Protein AF-A0A6V8CZZ4-F1 (afdb_monomer)

Foldseek 3Di:
DAALVPDLPRPDDLVSSCVVVVHPDDDDDDPVVVQVVVCVVVVNPDNDDQPCVPPVDGPVPPDDPVNSVVVNVVVVVVVVVVVVVVVVVPPPPPDD

Radius of gyration: 20.88 Å; Cα contacts (8 Å, |Δi|>4): 34; chains: 1; bounding box: 49×43×55 Å

Structure (mmCIF, N/CA/C/O backbone):
data_AF-A0A6V8CZZ4-F1
#
_entry.id   AF-A0A6V8CZZ4-F1
#
loop_
_atom_site.group_PDB
_atom_site.id
_atom_site.type_symbol
_atom_site.label_atom_id
_atom_site.label_alt_id
_atom_site.label_comp_id
_atom_site.label_asym_id
_atom_site.label_entity_id
_atom_site.label_seq_id
_atom_site.pdbx_PDB_ins_code
_atom_site.Cartn_x
_atom_site.Cartn_y
_atom_site.Cartn_z
_atom_site.occupancy
_atom_site.B_iso_or_equiv
_atom_site.auth_seq_id
_atom_site.auth_comp_id
_atom_site.auth_asym_id
_atom_site.auth_atom_id
_atom_site.pdbx_PDB_model_num
ATOM 1 N N . MET A 1 1 ? 0.272 10.082 5.424 1.00 69.81 1 MET A N 1
ATOM 2 C CA . MET A 1 1 ? -0.555 8.861 5.467 1.00 69.81 1 MET A CA 1
ATOM 3 C C . MET A 1 1 ? -1.096 8.696 6.880 1.00 69.81 1 MET A C 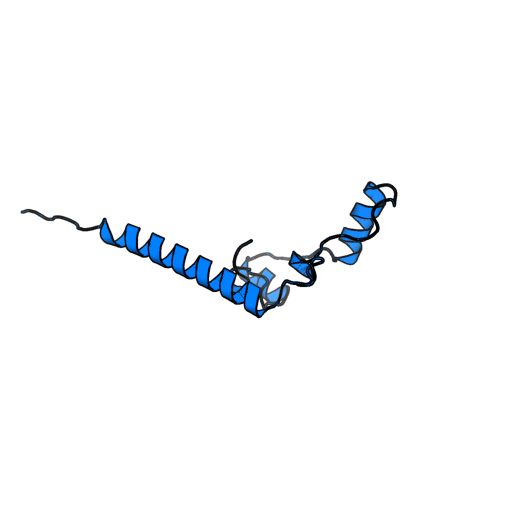1
ATOM 5 O O . MET A 1 1 ? -0.364 9.052 7.801 1.00 69.81 1 MET A O 1
ATOM 9 N N . PRO A 1 2 ? -2.361 8.284 7.060 1.00 72.69 2 PRO A N 1
ATOM 10 C CA . PRO A 1 2 ? -2.897 7.966 8.378 1.00 72.69 2 PRO A CA 1
ATOM 11 C C . PRO A 1 2 ? -2.142 6.787 9.013 1.00 72.69 2 PRO A C 1
ATOM 13 O O . PRO A 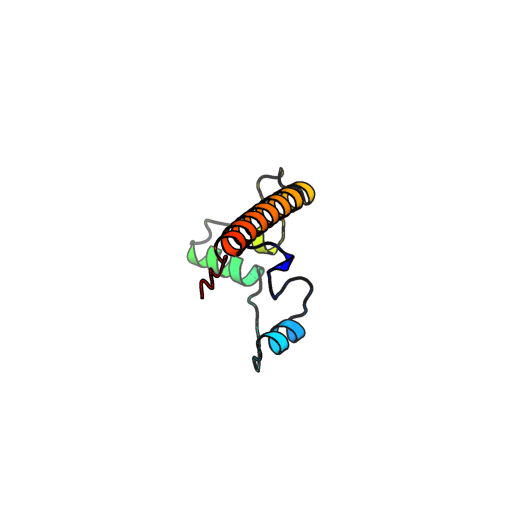1 2 ? -1.354 6.102 8.351 1.00 72.69 2 PRO A O 1
ATOM 16 N N . ALA A 1 3 ? -2.334 6.613 10.315 1.00 73.69 3 ALA A N 1
ATOM 17 C CA . ALA A 1 3 ? -1.741 5.535 11.087 1.00 73.69 3 ALA A CA 1
ATOM 18 C C . ALA A 1 3 ? -2.161 4.166 10.535 1.00 73.69 3 ALA A C 1
ATOM 20 O O . ALA A 1 3 ? -3.231 4.038 9.936 1.00 73.69 3 ALA A O 1
ATOM 21 N N . LYS A 1 4 ? -1.347 3.122 10.748 1.00 73.19 4 LYS A N 1
ATOM 22 C CA . LYS A 1 4 ? -1.647 1.790 10.192 1.00 73.19 4 LYS A CA 1
ATOM 23 C C . LYS A 1 4 ? -3.035 1.300 10.616 1.00 73.19 4 LYS A C 1
ATOM 25 O O . LYS A 1 4 ? -3.768 0.779 9.786 1.00 73.19 4 LYS A O 1
ATOM 30 N N . GLN A 1 5 ? -3.410 1.563 11.867 1.00 72.81 5 GLN A N 1
ATOM 31 C CA . GLN A 1 5 ? -4.705 1.190 12.445 1.00 72.81 5 GLN A CA 1
ATOM 32 C C . GLN A 1 5 ? -5.907 1.932 11.841 1.00 72.81 5 GLN A C 1
ATOM 34 O O . GLN A 1 5 ? -7.036 1.463 11.946 1.00 72.81 5 GLN A O 1
ATOM 39 N N . GLU A 1 6 ? -5.686 3.084 11.205 1.00 77.44 6 GLU A N 1
ATOM 40 C CA . GLU A 1 6 ? -6.747 3.865 10.561 1.00 77.44 6 GLU A CA 1
ATOM 41 C C . GLU A 1 6 ? -7.091 3.326 9.157 1.00 77.44 6 GLU A C 1
ATOM 43 O O . GLU A 1 6 ? -8.106 3.717 8.579 1.00 77.44 6 GLU A O 1
ATOM 48 N N . TYR A 1 7 ? -6.279 2.427 8.583 1.00 80.12 7 TYR A N 1
ATOM 49 C CA . TYR A 1 7 ? -6.586 1.826 7.285 1.00 80.12 7 TYR A CA 1
ATOM 50 C C . TYR A 1 7 ? -7.605 0.702 7.410 1.00 80.12 7 TYR A C 1
ATOM 52 O O . TYR A 1 7 ? -7.392 -0.277 8.120 1.00 80.12 7 TYR A O 1
ATOM 60 N N . ILE A 1 8 ? -8.655 0.772 6.590 1.00 84.00 8 ILE A N 1
ATOM 61 C CA . ILE A 1 8 ? -9.663 -0.289 6.489 1.00 84.00 8 ILE A CA 1
ATOM 62 C C . ILE A 1 8 ? -9.068 -1.649 6.099 1.00 84.00 8 ILE A C 1
ATOM 64 O O . ILE A 1 8 ? -9.587 -2.680 6.506 1.00 84.00 8 ILE A O 1
ATOM 68 N N . ALA A 1 9 ? -7.964 -1.650 5.349 1.00 83.19 9 ALA A N 1
ATOM 69 C CA . ALA A 1 9 ? -7.276 -2.864 4.925 1.00 83.19 9 ALA A CA 1
ATOM 70 C C . ALA A 1 9 ? -6.334 -3.449 5.992 1.00 83.19 9 ALA A C 1
ATOM 72 O O . ALA A 1 9 ? -5.811 -4.548 5.815 1.00 83.19 9 ALA A O 1
ATOM 73 N N . HIS A 1 10 ? -6.075 -2.738 7.095 1.00 84.56 10 HIS A N 1
ATOM 74 C CA . HIS A 1 10 ? -5.112 -3.196 8.090 1.00 84.56 10 HIS A CA 1
ATOM 75 C C . HIS A 1 10 ? -5.624 -4.427 8.841 1.00 84.56 10 HIS A C 1
ATOM 77 O O . HIS A 1 10 ? -6.650 -4.373 9.513 1.00 84.56 10 HIS A O 1
ATOM 83 N N . GLY A 1 11 ? -4.891 -5.539 8.725 1.00 83.69 11 GLY A N 1
ATOM 84 C CA . GLY A 1 11 ? -5.231 -6.798 9.390 1.00 83.69 11 GLY A CA 1
ATOM 85 C C . GLY A 1 11 ? -6.518 -7.451 8.883 1.00 83.69 11 GLY A C 1
ATOM 86 O O . GLY A 1 11 ? -7.031 -8.338 9.558 1.00 83.69 11 GLY A O 1
ATOM 87 N N . ARG A 1 12 ? -7.040 -7.016 7.728 1.00 89.75 12 ARG A N 1
ATOM 88 C CA . ARG A 1 12 ? -8.271 -7.542 7.134 1.00 89.75 12 ARG A CA 1
ATOM 89 C C . ARG A 1 12 ? -7.993 -8.230 5.809 1.00 89.75 12 ARG A C 1
ATOM 91 O O . ARG A 1 12 ? -7.150 -7.806 5.021 1.00 89.75 12 ARG A O 1
ATOM 98 N N . THR A 1 13 ? -8.741 -9.287 5.559 1.00 92.81 13 THR A N 1
ATOM 99 C CA . THR A 1 13 ? -8.843 -9.947 4.262 1.00 92.81 13 THR A CA 1
ATOM 100 C C . THR A 1 13 ? -9.666 -9.099 3.291 1.00 92.81 13 THR A C 1
ATOM 102 O O . THR A 1 13 ? -10.461 -8.252 3.694 1.00 92.81 13 THR A O 1
ATOM 105 N N . ILE A 1 14 ? -9.523 -9.357 1.988 1.00 92.31 14 ILE A N 1
ATOM 106 C CA . ILE A 1 14 ? -10.309 -8.669 0.950 1.00 92.31 14 ILE A CA 1
ATOM 107 C C . ILE A 1 14 ? -11.813 -8.823 1.209 1.00 92.31 14 ILE A C 1
ATOM 109 O O . ILE A 1 14 ? -12.550 -7.852 1.059 1.00 92.31 14 ILE A O 1
ATOM 113 N N . GLN A 1 15 ? -12.260 -10.001 1.655 1.00 92.69 15 GLN A N 1
ATOM 114 C CA . GLN A 1 15 ? -13.669 -10.245 1.964 1.00 92.69 15 GLN A CA 1
ATOM 115 C C . GLN A 1 15 ? -14.158 -9.350 3.109 1.00 92.69 15 GLN A C 1
ATOM 117 O O . GLN A 1 15 ? -15.152 -8.653 2.955 1.00 92.69 15 GLN A O 1
ATOM 122 N N . GLU A 1 16 ? -13.414 -9.277 4.215 1.00 94.12 16 GLU A N 1
ATOM 123 C CA . GLU A 1 16 ? -13.770 -8.420 5.355 1.00 94.12 16 GLU A CA 1
ATOM 124 C C . GLU A 1 16 ? -13.789 -6.931 4.986 1.00 94.12 16 GLU A C 1
ATOM 126 O O . GLU A 1 16 ? -14.583 -6.165 5.530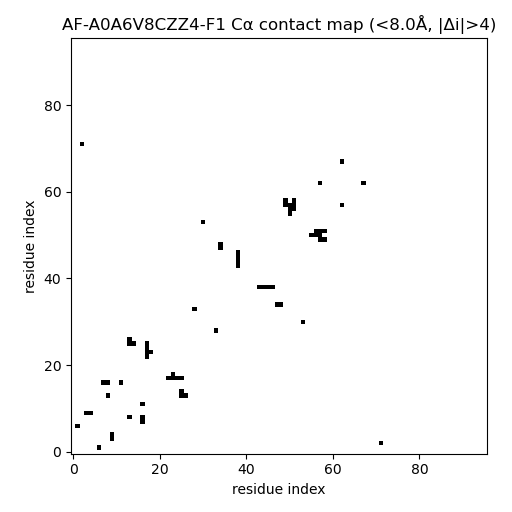 1.00 94.12 16 GLU A O 1
ATOM 131 N N . ILE A 1 17 ? -12.922 -6.503 4.063 1.00 94.88 17 ILE A N 1
ATOM 132 C CA . ILE A 1 17 ? -12.939 -5.131 3.542 1.00 94.88 17 ILE A CA 1
ATOM 133 C C . ILE A 1 17 ? -14.188 -4.909 2.686 1.00 94.88 17 ILE A C 1
ATOM 135 O O . ILE A 1 17 ? -14.865 -3.902 2.868 1.00 94.88 17 ILE A O 1
ATOM 139 N N . THR A 1 18 ? -14.494 -5.849 1.788 1.00 95.00 18 THR A N 1
ATOM 140 C CA . THR A 1 18 ? -15.658 -5.818 0.883 1.00 95.00 18 THR A CA 1
ATOM 141 C C . THR A 1 18 ? -16.956 -5.683 1.671 1.00 95.00 18 THR A C 1
ATOM 143 O O . THR A 1 18 ? -17.747 -4.772 1.417 1.00 95.00 18 THR A O 1
ATOM 146 N N . ASP A 1 19 ? -17.115 -6.522 2.694 1.00 94.38 19 ASP A N 1
ATOM 147 C CA . ASP A 1 19 ? -18.278 -6.513 3.576 1.00 94.38 19 ASP A CA 1
ATOM 148 C C . ASP A 1 19 ? -18.344 -5.203 4.383 1.00 94.38 19 ASP A C 1
ATOM 150 O O . ASP A 1 19 ? -19.411 -4.603 4.514 1.00 94.38 19 ASP A O 1
ATOM 154 N N . ALA A 1 20 ? -17.203 -4.706 4.882 1.00 92.62 20 ALA A N 1
ATOM 155 C CA . ALA A 1 20 ? -17.144 -3.472 5.668 1.00 92.62 20 ALA A CA 1
ATOM 156 C C . ALA A 1 20 ? -17.511 -2.210 4.869 1.00 92.62 20 ALA A C 1
ATOM 158 O O . ALA A 1 20 ? -18.027 -1.257 5.455 1.00 92.62 20 ALA A O 1
ATOM 159 N N . ILE A 1 21 ? -17.241 -2.184 3.560 1.00 94.19 21 ILE A N 1
ATOM 160 C CA . ILE A 1 21 ? -17.632 -1.070 2.678 1.00 94.19 21 ILE A CA 1
ATOM 161 C C . ILE A 1 21 ? -19.003 -1.278 2.021 1.00 94.19 21 ILE A C 1
ATOM 163 O O . ILE A 1 21 ? -19.502 -0.355 1.380 1.00 94.19 21 ILE A O 1
ATOM 167 N N . GLY A 1 22 ? -19.609 -2.461 2.173 1.00 93.56 22 GLY A N 1
ATOM 168 C CA . GLY A 1 22 ? -20.897 -2.808 1.571 1.00 93.56 22 GLY A CA 1
ATO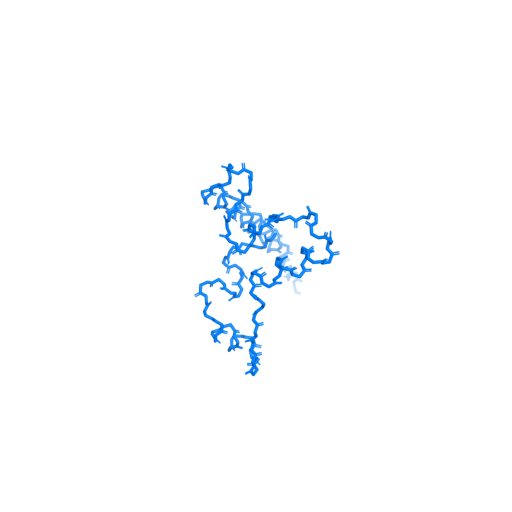M 169 C C . GLY A 1 22 ? -20.848 -2.942 0.047 1.00 93.56 22 GLY A C 1
ATOM 170 O O . GLY A 1 22 ? -21.823 -2.607 -0.622 1.00 93.56 22 GLY A O 1
ATOM 171 N N . ALA A 1 23 ? -19.713 -3.374 -0.505 1.00 94.94 23 ALA A N 1
ATOM 172 C CA . ALA A 1 23 ? -19.571 -3.607 -1.938 1.00 94.94 23 ALA A CA 1
ATOM 173 C C . ALA A 1 23 ? -19.961 -5.046 -2.300 1.00 94.94 23 ALA A C 1
ATOM 175 O O . ALA A 1 23 ? -19.704 -5.971 -1.538 1.00 94.94 23 ALA A O 1
ATOM 176 N N . ASP A 1 24 ? -20.512 -5.251 -3.497 1.00 94.56 24 ASP A N 1
ATOM 177 C CA . ASP A 1 24 ? -20.773 -6.601 -4.018 1.00 94.56 24 ASP A CA 1
ATOM 178 C C . ASP A 1 24 ? -19.478 -7.327 -4.411 1.00 94.56 24 ASP A C 1
ATOM 180 O O . ASP A 1 24 ? -19.392 -8.554 -4.371 1.00 94.56 24 ASP A O 1
ATOM 184 N N . TRP A 1 25 ? -18.461 -6.563 -4.818 1.00 94.12 25 TRP A N 1
ATOM 185 C CA . TRP A 1 25 ? -17.164 -7.093 -5.208 1.00 94.12 25 TRP A CA 1
ATOM 186 C C . TRP A 1 25 ? -16.060 -6.047 -5.047 1.00 94.12 25 TRP A C 1
ATOM 188 O O . TRP A 1 25 ? -16.259 -4.862 -5.322 1.00 94.12 25 TRP A O 1
ATOM 198 N N . LEU A 1 26 ? -14.879 -6.503 -4.631 1.00 94.38 26 LEU A N 1
ATOM 199 C CA . LEU A 1 26 ? -13.672 -5.701 -4.481 1.00 94.38 26 LEU A CA 1
ATOM 200 C C . LEU A 1 26 ? -12.495 -6.433 -5.120 1.00 94.38 26 LEU A C 1
ATOM 202 O O . LEU A 1 26 ? -12.295 -7.629 -4.904 1.00 94.38 26 LEU A O 1
ATOM 206 N N . ILE A 1 27 ? -11.682 -5.689 -5.862 1.00 93.44 27 ILE A N 1
ATOM 207 C CA . ILE A 1 27 ? -10.421 -6.168 -6.415 1.00 93.44 27 ILE A CA 1
ATOM 208 C C . ILE A 1 27 ? -9.327 -5.143 -6.131 1.00 93.44 27 ILE A C 1
ATOM 210 O O . ILE A 1 27 ? -9.541 -3.938 -6.258 1.00 93.44 27 ILE A O 1
ATOM 214 N N . TYR A 1 28 ? -8.155 -5.637 -5.747 1.00 93.50 28 TYR A N 1
ATOM 215 C CA . TYR A 1 28 ? -6.937 -4.844 -5.657 1.00 93.50 28 TYR A CA 1
ATOM 216 C C . TYR A 1 28 ? -6.033 -5.177 -6.839 1.00 93.50 28 TYR A C 1
ATOM 218 O O . TYR A 1 28 ? -5.927 -6.338 -7.236 1.00 93.50 28 TYR A O 1
ATOM 226 N N . GLN A 1 29 ? -5.372 -4.158 -7.383 1.00 94.88 29 GLN A N 1
ATOM 227 C CA . GLN A 1 29 ? -4.258 -4.363 -8.300 1.00 94.88 29 GLN A CA 1
ATOM 228 C C . GLN A 1 29 ? -3.092 -5.008 -7.540 1.00 94.88 29 GLN A C 1
ATOM 230 O O . GLN A 1 29 ? -2.868 -4.695 -6.367 1.00 94.88 29 GLN A O 1
ATOM 235 N N . THR A 1 30 ? -2.356 -5.899 -8.201 1.00 93.38 30 THR A N 1
ATOM 236 C CA . THR A 1 30 ? -1.112 -6.442 -7.647 1.00 93.38 30 THR A CA 1
ATOM 237 C C . THR A 1 30 ? -0.009 -5.383 -7.698 1.00 93.38 30 THR A C 1
ATOM 239 O O . THR A 1 30 ? -0.045 -4.465 -8.524 1.00 93.38 30 THR A O 1
ATOM 242 N N . LEU A 1 31 ? 0.968 -5.476 -6.795 1.00 91.19 31 LEU A N 1
ATOM 243 C CA . LEU A 1 31 ? 2.076 -4.520 -6.788 1.00 91.19 31 LEU A CA 1
ATOM 244 C C . LEU A 1 31 ? 2.946 -4.701 -8.038 1.00 91.19 31 LEU A C 1
ATOM 246 O O . LEU A 1 31 ? 3.386 -3.724 -8.635 1.00 91.19 31 LEU A O 1
ATOM 250 N N . GLU A 1 32 ? 3.114 -5.946 -8.466 1.00 91.94 32 GLU A N 1
ATOM 251 C CA . GLU A 1 32 ? 3.874 -6.338 -9.645 1.00 91.94 32 GLU A CA 1
ATOM 252 C C . GLU A 1 32 ? 3.271 -5.746 -10.926 1.00 91.94 32 GLU A C 1
ATOM 254 O O . GLU A 1 32 ? 3.996 -5.184 -11.749 1.00 91.94 32 GLU A O 1
ATOM 259 N N . ASP A 1 33 ? 1.941 -5.803 -11.077 1.00 93.75 33 ASP A N 1
ATOM 260 C CA . ASP A 1 33 ? 1.263 -5.210 -12.235 1.00 93.75 33 ASP A CA 1
ATOM 261 C C . ASP A 1 33 ? 1.366 -3.680 -12.227 1.00 93.75 33 ASP A C 1
ATOM 263 O O . ASP A 1 33 ? 1.456 -3.056 -13.287 1.00 93.75 33 ASP A O 1
ATOM 267 N N . LEU A 1 34 ? 1.348 -3.057 -11.044 1.00 92.94 34 LEU A N 1
ATOM 268 C CA . LEU A 1 34 ? 1.535 -1.614 -10.911 1.00 92.94 34 LEU A CA 1
ATOM 269 C C . LEU A 1 34 ? 2.951 -1.199 -11.330 1.00 92.94 34 LEU A C 1
ATOM 271 O O . LEU A 1 34 ? 3.100 -0.268 -12.123 1.00 92.94 34 LEU A O 1
ATOM 275 N N . GLU A 1 35 ? 3.978 -1.891 -10.836 1.00 91.62 35 GLU A N 1
ATOM 276 C CA . GLU A 1 35 ? 5.373 -1.628 -11.206 1.00 91.62 35 GLU A CA 1
ATOM 277 C C . GLU A 1 35 ? 5.591 -1.809 -12.712 1.00 91.62 35 GLU A C 1
ATOM 279 O O . GLU A 1 35 ? 6.141 -0.919 -13.364 1.00 91.62 35 GLU A O 1
ATOM 284 N N . ALA A 1 36 ? 5.084 -2.904 -13.288 1.00 91.94 36 ALA A N 1
ATOM 285 C CA . ALA A 1 36 ? 5.186 -3.172 -14.720 1.00 91.94 36 ALA A CA 1
ATOM 286 C C . ALA A 1 36 ? 4.521 -2.074 -15.566 1.00 91.94 36 ALA A C 1
AT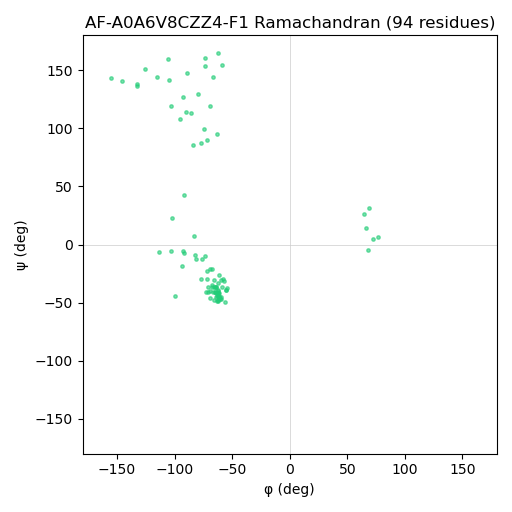OM 288 O O . ALA A 1 36 ? 5.121 -1.593 -16.530 1.00 91.94 36 ALA A O 1
ATOM 289 N N . ALA A 1 37 ? 3.317 -1.636 -15.185 1.00 92.25 37 ALA A N 1
ATOM 290 C CA . ALA A 1 37 ? 2.595 -0.585 -15.897 1.00 92.25 37 ALA A CA 1
ATOM 291 C C . ALA A 1 37 ? 3.354 0.753 -15.889 1.00 92.25 37 ALA A C 1
ATOM 293 O O . ALA A 1 37 ? 3.414 1.442 -16.910 1.00 92.25 37 ALA A O 1
ATOM 294 N N . VAL A 1 38 ? 3.956 1.123 -14.754 1.00 92.12 38 VAL A N 1
ATOM 295 C CA . VAL A 1 38 ? 4.721 2.375 -14.646 1.00 92.12 38 VAL A CA 1
ATOM 296 C C . VAL A 1 38 ? 6.052 2.278 -15.396 1.00 92.12 38 VAL A C 1
ATOM 298 O O . VAL A 1 38 ? 6.432 3.229 -16.083 1.00 92.12 38 VAL A O 1
ATOM 301 N N . THR A 1 39 ? 6.754 1.145 -15.315 1.00 92.81 39 THR A N 1
ATOM 302 C CA . THR A 1 39 ? 8.001 0.922 -16.061 1.00 92.81 39 THR A CA 1
ATOM 303 C C . THR A 1 39 ? 7.777 0.984 -17.572 1.00 92.81 39 THR A C 1
ATOM 305 O O . THR A 1 39 ? 8.560 1.643 -18.264 1.00 92.81 39 THR A O 1
ATOM 308 N N . ASP A 1 40 ? 6.714 0.358 -18.085 1.00 91.56 40 ASP A N 1
ATOM 309 C CA . ASP A 1 40 ? 6.363 0.401 -19.511 1.00 91.56 40 ASP A CA 1
ATOM 310 C C . ASP A 1 40 ? 6.052 1.835 -19.967 1.00 91.56 40 ASP A C 1
ATOM 312 O O . ASP A 1 40 ? 6.659 2.342 -20.915 1.00 91.56 40 ASP A O 1
ATOM 316 N N . ALA A 1 41 ? 5.213 2.553 -19.211 1.00 89.94 41 ALA A N 1
ATOM 317 C CA . ALA A 1 41 ? 4.899 3.956 -19.483 1.00 89.94 41 ALA A CA 1
ATOM 318 C C . ALA A 1 41 ? 6.142 4.872 -19.449 1.00 89.94 41 ALA A C 1
ATOM 320 O O . ALA A 1 41 ? 6.206 5.866 -20.174 1.00 89.94 41 ALA A O 1
ATOM 321 N N . GLY A 1 42 ? 7.142 4.535 -18.628 1.00 86.81 42 GLY A N 1
ATOM 322 C CA . GLY A 1 42 ? 8.431 5.229 -18.528 1.00 86.81 42 GLY A CA 1
ATOM 323 C C . GLY A 1 42 ? 9.475 4.809 -19.572 1.00 86.81 42 GLY A C 1
ATOM 324 O O . GLY A 1 42 ? 10.645 5.194 -19.453 1.00 86.81 42 GLY A O 1
ATOM 325 N N . GLY A 1 43 ? 9.104 3.990 -20.561 1.00 90.25 43 GLY A N 1
ATOM 326 C CA . GLY A 1 43 ? 10.017 3.503 -21.598 1.00 90.25 43 GLY A CA 1
ATOM 327 C C . GLY A 1 43 ? 11.139 2.607 -21.064 1.00 90.25 43 GLY A C 1
ATOM 328 O O . GLY A 1 43 ? 12.223 2.572 -21.645 1.00 90.25 43 GLY A O 1
ATOM 329 N N . GLY A 1 44 ? 10.922 1.933 -19.929 1.00 86.25 44 GLY A N 1
ATOM 330 C CA . GLY A 1 44 ? 11.883 1.001 -19.329 1.00 86.25 44 GLY A CA 1
ATOM 331 C C . GLY A 1 44 ? 13.063 1.647 -18.597 1.00 86.25 44 GLY A C 1
ATOM 332 O O . GLY A 1 44 ? 13.979 0.944 -18.179 1.00 86.25 44 GLY A O 1
ATOM 333 N N . THR A 1 45 ? 13.076 2.973 -18.435 1.00 88.12 45 THR A N 1
ATOM 334 C CA . THR A 1 45 ? 14.197 3.684 -17.790 1.00 88.12 45 THR A CA 1
ATOM 335 C C . THR A 1 45 ? 14.200 3.567 -16.266 1.00 88.12 45 THR A C 1
ATOM 337 O O . THR A 1 45 ? 15.268 3.581 -15.655 1.00 88.12 45 THR A O 1
ATOM 340 N N . VAL A 1 46 ? 13.023 3.434 -15.649 1.00 85.00 46 VAL A N 1
ATOM 341 C CA . VAL A 1 46 ? 12.863 3.275 -14.198 1.00 85.00 46 VAL A CA 1
ATOM 342 C C . VAL A 1 46 ? 12.555 1.816 -13.880 1.00 85.00 46 VAL A C 1
ATOM 344 O O . VAL A 1 46 ? 11.549 1.273 -14.335 1.00 85.00 46 VAL A O 1
ATOM 347 N N . THR A 1 47 ? 13.430 1.190 -13.093 1.00 81.31 47 THR A N 1
ATOM 348 C CA . THR A 1 47 ? 13.379 -0.249 -12.781 1.00 81.31 47 THR A CA 1
ATOM 349 C C . THR A 1 47 ? 13.085 -0.551 -11.313 1.00 81.31 47 THR A C 1
ATOM 351 O O . THR A 1 47 ? 12.976 -1.715 -10.947 1.00 81.31 47 THR A O 1
ATOM 354 N N . GLN A 1 48 ? 13.036 0.472 -10.456 1.00 84.81 48 GLN A N 1
ATOM 355 C CA . GLN A 1 48 ? 12.766 0.344 -9.024 1.00 84.81 48 GLN A CA 1
ATOM 356 C C . GLN A 1 48 ? 11.968 1.554 -8.543 1.00 84.81 48 GLN A C 1
ATOM 358 O O . GLN A 1 48 ? 12.249 2.687 -8.942 1.00 84.81 48 GLN A O 1
ATOM 363 N N . PHE A 1 49 ? 11.005 1.304 -7.660 1.00 88.56 49 PHE A N 1
ATOM 364 C CA . PHE A 1 49 ? 10.119 2.314 -7.095 1.00 88.56 49 PHE A CA 1
ATOM 365 C C . PHE A 1 49 ? 10.168 2.268 -5.570 1.00 88.56 49 PHE A C 1
ATOM 367 O O . PHE A 1 49 ? 10.392 1.215 -4.974 1.00 88.56 49 PHE A O 1
ATOM 374 N N . ASP A 1 50 ? 9.929 3.409 -4.926 1.00 88.25 50 ASP A N 1
ATOM 375 C CA . ASP A 1 50 ? 9.639 3.409 -3.494 1.00 88.25 50 ASP A CA 1
ATOM 376 C C . ASP A 1 50 ? 8.208 2.896 -3.288 1.00 88.25 50 ASP A C 1
ATOM 378 O O . ASP A 1 50 ? 7.232 3.622 -3.473 1.00 88.25 50 ASP A O 1
ATOM 382 N N . THR A 1 51 ? 8.087 1.616 -2.941 1.00 88.19 51 THR A N 1
ATOM 383 C CA . THR A 1 51 ? 6.809 0.946 -2.643 1.00 88.19 51 THR A CA 1
ATOM 384 C C . THR A 1 51 ? 6.591 0.787 -1.140 1.00 88.19 51 THR A C 1
ATOM 386 O O . THR A 1 51 ? 5.809 -0.053 -0.688 1.00 88.19 51 THR A O 1
ATOM 389 N N . SER A 1 52 ? 7.265 1.626 -0.347 1.00 86.50 52 SER A N 1
ATOM 390 C CA . SER A 1 52 ? 7.322 1.550 1.115 1.00 86.50 52 SER A CA 1
ATOM 391 C C . SER A 1 52 ? 5.947 1.607 1.782 1.00 86.50 52 SER A C 1
ATOM 393 O O . SER A 1 52 ? 5.715 0.956 2.800 1.00 86.50 52 SER A O 1
ATOM 395 N N . CYS A 1 53 ? 4.994 2.322 1.182 1.00 81.06 53 CYS A N 1
ATOM 396 C CA . CYS A 1 53 ? 3.618 2.397 1.661 1.00 81.06 53 CYS A CA 1
ATOM 397 C C . CYS A 1 53 ? 2.822 1.090 1.496 1.00 81.06 53 CYS A C 1
ATOM 399 O O . CYS A 1 53 ? 1.847 0.896 2.221 1.00 81.06 53 CYS A O 1
ATOM 401 N N . PHE A 1 54 ? 3.242 0.197 0.595 1.00 84.31 54 PHE A N 1
ATOM 402 C CA . PHE A 1 54 ? 2.621 -1.109 0.359 1.00 84.31 54 PHE A CA 1
ATOM 403 C C . PHE A 1 54 ? 3.383 -2.237 1.063 1.00 84.31 54 PHE A C 1
ATOM 405 O O . PHE A 1 54 ? 2.776 -3.088 1.709 1.00 84.31 54 PHE A O 1
ATOM 412 N N . THR A 1 55 ? 4.715 -2.233 0.971 1.00 81.19 55 THR A N 1
ATOM 413 C CA . THR A 1 55 ? 5.580 -3.324 1.457 1.00 81.19 55 THR A CA 1
ATOM 414 C C . THR A 1 55 ? 6.100 -3.101 2.876 1.00 81.19 55 THR A C 1
ATOM 416 O O . THR A 1 55 ? 6.565 -4.035 3.527 1.00 81.19 55 THR A O 1
ATOM 419 N N . GLY A 1 56 ? 6.065 -1.857 3.362 1.00 78.38 56 GLY A N 1
ATOM 420 C CA . GLY A 1 56 ? 6.736 -1.450 4.595 1.00 78.38 56 GLY A CA 1
ATOM 421 C C . GLY A 1 56 ? 8.262 -1.369 4.476 1.00 78.38 56 GLY A C 1
ATOM 422 O O . GLY A 1 56 ? 8.921 -1.129 5.488 1.00 78.38 56 GLY A O 1
ATOM 423 N N . GLN A 1 57 ? 8.833 -1.562 3.280 1.00 81.06 57 GLN A N 1
ATOM 424 C CA . GLN A 1 57 ? 10.272 -1.480 3.035 1.00 81.06 57 GLN A CA 1
ATOM 425 C C . GLN A 1 57 ? 10.640 -0.082 2.537 1.00 81.06 57 GLN A C 1
ATOM 427 O O . GLN A 1 57 ? 10.325 0.296 1.413 1.00 81.06 57 GLN A O 1
ATOM 432 N N . TYR A 1 58 ? 11.302 0.698 3.387 1.00 84.62 58 TYR A N 1
ATOM 433 C CA . TYR A 1 58 ? 11.723 2.060 3.066 1.00 84.62 58 TYR A CA 1
ATOM 434 C C . TYR A 1 58 ? 13.142 2.071 2.497 1.00 84.62 58 TYR A C 1
ATOM 436 O O . TYR A 1 58 ? 14.078 1.590 3.141 1.00 84.62 58 TYR A O 1
ATOM 444 N N . VAL A 1 59 ? 13.320 2.694 1.329 1.00 84.44 59 VAL A N 1
ATOM 445 C CA . VAL A 1 59 ? 14.606 2.723 0.606 1.00 84.44 59 VAL A CA 1
ATOM 446 C C . VAL A 1 59 ? 15.746 3.394 1.386 1.00 84.44 59 VAL A C 1
ATOM 448 O O . VAL A 1 59 ? 16.915 3.074 1.195 1.00 84.44 59 VAL A O 1
ATOM 451 N N . CYS A 1 60 ? 15.428 4.310 2.302 1.00 81.81 60 CYS A N 1
ATOM 452 C CA . CYS A 1 60 ? 16.418 5.054 3.082 1.00 81.81 60 CYS A CA 1
ATOM 453 C C . CYS A 1 60 ? 17.117 4.228 4.177 1.00 81.81 60 CYS A C 1
ATOM 455 O O . CYS A 1 60 ? 18.084 4.713 4.759 1.00 81.81 60 CYS A O 1
ATOM 457 N N . GLY A 1 61 ? 16.655 3.005 4.472 1.00 75.56 61 GLY A N 1
ATOM 458 C CA . GLY A 1 61 ? 17.336 2.052 5.362 1.00 75.56 61 GLY A CA 1
ATOM 459 C C . GLY A 1 61 ? 17.407 2.432 6.849 1.00 75.56 61 GLY A C 1
ATOM 460 O O . GLY A 1 61 ? 17.866 1.634 7.659 1.00 75.56 61 GLY A O 1
ATOM 461 N N . THR A 1 62 ? 16.949 3.625 7.231 1.00 81.06 62 THR A N 1
ATOM 462 C CA . THR A 1 62 ? 16.946 4.126 8.618 1.00 81.06 62 THR A CA 1
ATOM 463 C C . THR A 1 62 ? 15.572 4.070 9.280 1.00 81.06 62 THR A C 1
ATOM 465 O O . THR A 1 62 ? 15.447 4.365 10.467 1.00 81.06 62 THR A O 1
ATOM 468 N N . ILE A 1 63 ? 14.533 3.706 8.528 1.00 84.75 63 ILE A N 1
ATOM 469 C CA . ILE A 1 63 ? 13.162 3.640 9.031 1.00 84.75 63 ILE A CA 1
ATOM 470 C C . ILE A 1 63 ? 12.947 2.284 9.678 1.00 84.75 63 ILE A C 1
ATOM 472 O O . ILE A 1 63 ? 12.938 1.253 9.005 1.00 84.75 63 ILE A O 1
ATOM 476 N N . THR A 1 64 ? 12.756 2.302 10.992 1.00 83.88 64 THR A N 1
ATOM 477 C CA . THR A 1 64 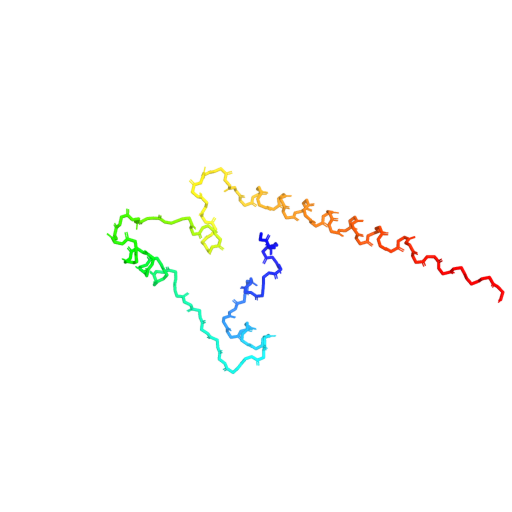? 12.455 1.108 11.776 1.00 83.88 64 THR A CA 1
ATOM 478 C C . THR A 1 64 ? 10.980 1.087 12.192 1.00 83.88 64 THR A C 1
ATOM 480 O O . THR A 1 64 ? 10.323 2.137 12.218 1.00 83.88 64 THR A O 1
ATOM 483 N N . PRO A 1 65 ? 10.422 -0.087 12.537 1.00 80.31 65 PRO A N 1
ATOM 484 C CA . PRO A 1 65 ? 9.079 -0.179 13.107 1.00 80.31 65 PRO A CA 1
ATOM 485 C C . PRO A 1 65 ? 8.892 0.707 14.347 1.00 80.31 65 PRO A C 1
ATOM 487 O O . PRO A 1 65 ? 7.841 1.326 14.503 1.00 80.31 65 PRO A O 1
ATOM 490 N N . GLU A 1 66 ? 9.920 0.821 15.188 1.00 84.12 66 GLU A N 1
ATOM 491 C CA . GLU A 1 66 ? 9.915 1.643 16.404 1.00 84.12 66 GLU A CA 1
ATOM 492 C C . GLU A 1 66 ? 9.832 3.132 16.063 1.00 84.12 66 GLU A C 1
ATOM 494 O O . GLU A 1 66 ? 9.073 3.874 16.689 1.00 84.12 66 GLU A O 1
ATOM 499 N N . TYR A 1 67 ? 10.561 3.570 15.031 1.00 84.88 67 TYR A N 1
ATOM 500 C CA . TYR A 1 67 ? 10.457 4.939 14.536 1.00 84.88 67 TYR A CA 1
ATOM 501 C C . TYR A 1 67 ? 9.031 5.244 14.059 1.00 84.88 67 TYR A C 1
ATOM 503 O O . TYR A 1 67 ? 8.450 6.251 14.465 1.00 84.88 67 TYR A O 1
ATOM 511 N N . LEU A 1 68 ? 8.423 4.353 13.270 1.00 80.94 68 LEU A N 1
ATOM 512 C CA . LEU A 1 68 ? 7.045 4.533 12.799 1.00 80.94 68 LEU A CA 1
ATOM 513 C C . LEU A 1 68 ? 6.033 4.573 13.954 1.00 80.94 68 LEU A C 1
ATOM 515 O O . LEU A 1 68 ? 5.130 5.408 13.928 1.00 80.94 68 LEU A O 1
ATOM 519 N N . ALA A 1 69 ? 6.214 3.737 14.980 1.00 81.12 69 ALA A N 1
ATOM 520 C CA . ALA A 1 69 ? 5.375 3.755 16.177 1.00 81.12 69 ALA A CA 1
ATOM 521 C C . ALA A 1 69 ? 5.478 5.094 16.927 1.00 81.12 69 ALA A C 1
ATOM 523 O O . ALA A 1 69 ? 4.456 5.655 17.319 1.00 81.12 69 ALA A O 1
ATOM 524 N N . SER A 1 70 ? 6.686 5.654 17.055 1.00 83.75 70 SER A N 1
ATOM 525 C CA . SER A 1 70 ? 6.874 6.959 17.707 1.00 83.75 70 SER A CA 1
ATOM 526 C C . SER A 1 70 ? 6.186 8.107 16.950 1.00 83.75 70 SER A C 1
ATOM 528 O O . SER A 1 70 ? 5.616 9.013 17.559 1.00 83.75 70 SER A O 1
ATOM 530 N N . VAL A 1 71 ? 6.186 8.054 15.613 1.00 83.44 71 VAL A N 1
ATOM 531 C CA . VAL A 1 71 ? 5.497 9.033 14.758 1.00 83.44 71 VAL A CA 1
ATOM 532 C C . VAL A 1 71 ? 3.974 8.893 14.876 1.00 83.44 71 VAL A C 1
ATOM 534 O O . VAL A 1 71 ? 3.265 9.901 14.929 1.00 83.44 71 VAL A O 1
ATOM 537 N N . GLU A 1 72 ? 3.465 7.661 14.941 1.00 80.12 72 GLU A N 1
ATOM 538 C CA . GLU A 1 72 ? 2.042 7.369 15.153 1.00 80.12 72 GLU A CA 1
ATOM 539 C C . GLU A 1 72 ? 1.553 7.881 16.518 1.00 80.12 72 GLU A C 1
ATOM 541 O O . GLU A 1 72 ? 0.519 8.551 16.594 1.00 80.12 72 GLU A O 1
ATOM 546 N N . GLU A 1 73 ? 2.330 7.657 17.581 1.00 78.88 73 GLU A N 1
ATOM 547 C CA . GLU A 1 73 ? 2.037 8.154 18.929 1.00 78.88 73 GLU A CA 1
ATOM 548 C C . GLU A 1 73 ? 2.016 9.689 18.984 1.00 78.88 73 GLU A C 1
ATOM 550 O O . GLU A 1 73 ? 1.036 10.280 19.447 1.00 78.88 73 GLU A O 1
ATOM 555 N N . ALA A 1 74 ? 3.027 10.352 18.410 1.00 79.75 74 ALA A N 1
ATOM 556 C CA . ALA A 1 74 ? 3.086 11.813 18.352 1.00 79.75 74 ALA A CA 1
ATOM 557 C C . ALA A 1 74 ? 1.876 12.428 17.619 1.00 79.75 74 ALA A C 1
ATOM 559 O O . ALA A 1 74 ? 1.364 13.484 18.010 1.00 79.75 74 ALA A O 1
ATOM 560 N N . ARG A 1 75 ? 1.383 11.764 16.565 1.00 77.62 75 ARG A N 1
ATOM 561 C CA . ARG A 1 75 ? 0.188 12.191 15.824 1.00 77.62 75 ARG A CA 1
ATOM 562 C C . ARG A 1 75 ? -1.091 11.992 16.647 1.00 77.62 75 ARG A C 1
ATOM 564 O O . ARG A 1 75 ? -1.941 12.887 16.650 1.00 77.62 75 ARG A O 1
ATOM 571 N N . ASN A 1 76 ? -1.211 10.878 17.373 1.00 69.00 76 ASN A N 1
ATOM 572 C CA . ASN A 1 76 ? -2.326 10.623 18.292 1.00 69.00 76 ASN A CA 1
ATOM 573 C C . ASN A 1 76 ? -2.395 11.659 19.421 1.00 69.00 76 ASN A C 1
ATOM 575 O O . ASN A 1 76 ? -3.480 12.149 19.738 1.00 69.00 76 ASN A O 1
ATOM 579 N N . ASP A 1 77 ? -1.257 12.044 19.994 1.00 66.94 77 ASP A N 1
ATOM 580 C CA . ASP A 1 77 ? -1.201 13.082 21.027 1.00 66.94 77 ASP A CA 1
ATOM 581 C C . ASP A 1 77 ? -1.598 14.463 20.491 1.00 66.94 77 ASP A C 1
ATOM 583 O O . ASP A 1 77 ? -2.295 15.223 21.171 1.00 66.94 77 ASP A O 1
ATOM 587 N N . GLY A 1 78 ? -1.226 14.775 19.246 1.00 66.56 78 GLY A N 1
ATOM 588 C CA . GLY A 1 78 ? -1.701 15.968 18.542 1.00 66.56 78 GLY A CA 1
ATOM 589 C C . GLY A 1 78 ? -3.222 15.974 18.347 1.00 66.56 78 GLY A C 1
ATOM 590 O O . GLY A 1 78 ? -3.879 16.971 18.654 1.00 66.56 78 GLY A O 1
ATOM 591 N N . ALA A 1 79 ? -3.797 14.851 17.905 1.00 62.62 79 ALA A N 1
ATOM 592 C CA . ALA A 1 79 ? -5.243 14.700 17.726 1.00 62.62 79 ALA A CA 1
ATOM 593 C C . ALA A 1 79 ? -6.011 14.783 19.060 1.00 62.62 79 ALA A C 1
ATOM 595 O O . ALA A 1 79 ? -7.038 15.464 19.141 1.00 62.62 79 ALA A O 1
ATOM 596 N N . LYS A 1 80 ? -5.488 14.169 20.132 1.00 60.75 80 LYS A N 1
ATOM 597 C CA . LYS A 1 80 ? -6.047 14.286 21.489 1.00 60.75 80 LYS A C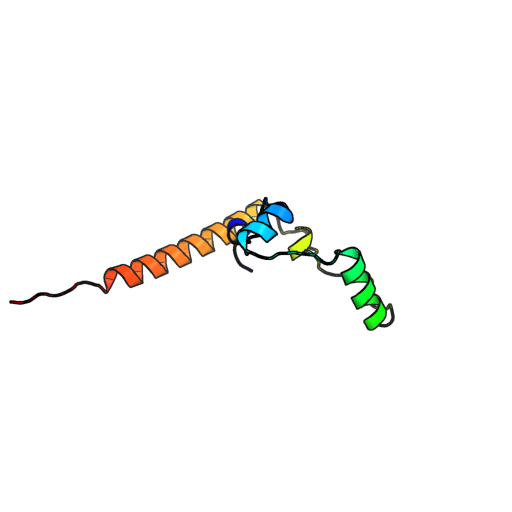A 1
ATOM 598 C C . LYS A 1 80 ? -6.020 15.730 21.986 1.00 60.75 80 LYS A C 1
ATOM 600 O O . LYS A 1 80 ? -7.032 16.201 22.496 1.00 60.75 80 LYS A O 1
ATOM 605 N N . LYS A 1 81 ? -4.911 16.459 21.803 1.00 61.16 81 LYS A N 1
ATOM 606 C CA . LYS A 1 81 ? -4.817 17.886 22.172 1.00 61.16 81 LYS A CA 1
ATOM 607 C C . LYS A 1 81 ? -5.802 18.759 21.392 1.00 61.16 81 LYS A C 1
ATOM 609 O O . LYS A 1 81 ? -6.421 19.638 21.987 1.00 61.16 81 LYS A O 1
ATOM 614 N N . ALA A 1 82 ? -5.994 18.495 20.099 1.00 59.09 82 ALA A N 1
ATOM 615 C CA . ALA A 1 82 ? -6.996 19.193 19.294 1.00 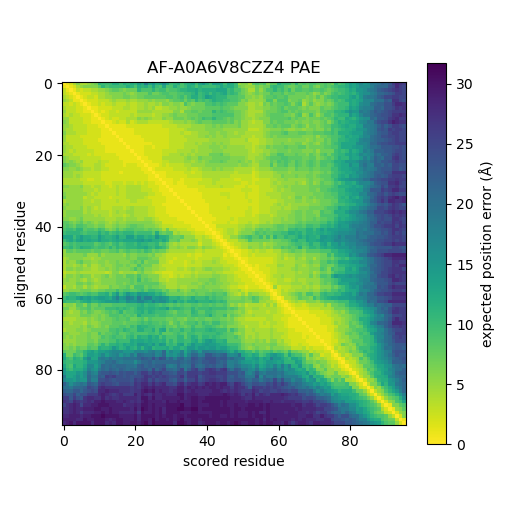59.09 82 ALA A CA 1
ATOM 616 C C . ALA A 1 82 ? -8.429 18.917 19.796 1.00 59.09 82 ALA A C 1
ATOM 618 O O . ALA A 1 82 ? -9.194 19.855 20.001 1.00 59.09 82 ALA A O 1
ATOM 619 N N . SER A 1 83 ? -8.766 17.655 20.091 1.00 59.25 83 SER A N 1
ATOM 620 C CA . SER A 1 83 ? -10.072 17.271 20.658 1.00 59.25 83 SER A CA 1
ATOM 621 C C . SER A 1 83 ? -10.319 17.849 22.062 1.00 59.25 83 SER A C 1
ATOM 623 O O . SER A 1 83 ? -11.438 18.268 22.369 1.00 59.25 83 SER A O 1
ATOM 625 N N . LEU A 1 84 ? -9.281 17.930 22.903 1.00 57.66 84 LEU A N 1
ATOM 626 C CA . LEU A 1 84 ? -9.332 18.581 24.219 1.00 57.66 84 LEU A CA 1
ATOM 627 C C . LEU A 1 84 ? -9.610 20.086 24.097 1.00 57.66 84 LEU A C 1
ATOM 629 O O . LEU A 1 84 ? -10.434 20.610 24.843 1.00 57.66 84 LEU A O 1
ATOM 633 N N . SER A 1 85 ? -8.990 20.768 23.128 1.00 55.69 85 SER A N 1
ATOM 634 C CA . SER A 1 85 ? -9.251 22.189 22.865 1.00 55.69 85 SER A CA 1
ATOM 635 C C . SER A 1 85 ? -10.682 22.444 22.380 1.00 55.69 85 SER A C 1
ATOM 637 O O . SER A 1 85 ? -11.263 23.458 22.751 1.00 55.69 85 SER A O 1
ATOM 639 N N . THR A 1 86 ? -11.266 21.547 21.578 1.00 53.12 86 THR A N 1
ATOM 640 C CA . THR A 1 86 ? -12.659 21.681 21.111 1.00 53.12 86 THR A CA 1
ATOM 641 C C . THR A 1 86 ? -13.672 21.439 22.234 1.00 53.12 86 THR A C 1
ATOM 643 O O . THR A 1 86 ? -14.679 22.139 22.309 1.00 53.12 86 THR A O 1
ATOM 646 N N . ASN A 1 87 ? -13.402 20.496 23.145 1.00 54.47 87 ASN A N 1
ATOM 647 C CA . ASN A 1 87 ? -14.284 20.225 24.288 1.00 54.47 87 ASN A CA 1
ATOM 648 C C . ASN A 1 87 ? -14.263 21.328 25.362 1.00 54.47 87 ASN A C 1
ATOM 650 O O . ASN A 1 87 ? -15.237 21.467 26.094 1.00 54.47 87 ASN A O 1
ATOM 654 N N . GLN A 1 88 ? -13.201 22.136 25.451 1.00 52.72 88 GLN A N 1
ATOM 655 C CA . GLN A 1 88 ? -13.122 23.246 26.413 1.00 52.72 88 GLN A CA 1
ATOM 656 C C . GLN A 1 88 ? -13.950 24.483 26.017 1.00 52.72 88 GLN A C 1
ATOM 658 O O . GLN A 1 88 ? -14.150 25.362 26.846 1.00 52.72 88 GLN A O 1
ATOM 663 N N . THR A 1 89 ? -14.449 24.578 24.779 1.00 51.81 89 THR A N 1
ATOM 664 C CA . THR A 1 89 ? -15.229 25.746 24.308 1.00 51.81 89 THR A CA 1
ATOM 665 C C . THR A 1 89 ? -16.749 25.579 24.477 1.00 51.81 89 THR A C 1
ATOM 667 O O . THR A 1 89 ? -17.495 26.531 24.271 1.00 51.81 89 THR A O 1
ATOM 670 N N . LEU A 1 90 ? -17.239 24.409 24.902 1.00 51.09 90 LEU A N 1
ATOM 671 C CA . LEU A 1 90 ? -18.671 24.143 25.109 1.00 51.09 90 LEU A CA 1
ATOM 672 C C . LEU A 1 90 ? -19.133 24.427 26.554 1.00 51.09 90 LEU A C 1
ATOM 674 O O . LEU A 1 90 ? -19.911 23.660 27.119 1.00 51.09 90 LEU A O 1
ATOM 678 N N . GLU A 1 91 ? -18.693 25.532 27.167 1.00 51.88 91 GLU A N 1
ATOM 679 C CA . GLU A 1 91 ? -19.332 26.028 28.396 1.00 51.88 91 GLU A CA 1
ATOM 680 C C . GLU A 1 91 ? -20.644 26.739 28.048 1.00 51.88 91 GLU A C 1
ATOM 682 O O . GLU A 1 91 ? -20.701 27.952 27.835 1.00 51.88 91 GLU A O 1
ATOM 687 N N . ILE A 1 92 ? -21.716 25.950 27.977 1.00 54.00 92 ILE A N 1
ATOM 688 C CA . ILE A 1 92 ? -23.092 26.422 27.824 1.00 54.00 92 ILE A CA 1
ATOM 689 C C . ILE A 1 92 ? -23.446 27.253 29.068 1.00 54.00 92 ILE A C 1
ATOM 691 O O . ILE A 1 92 ? -23.835 26.718 30.105 1.00 54.00 92 ILE A O 1
ATOM 695 N N . HIS A 1 93 ? -23.281 28.572 28.973 1.00 51.16 93 HIS A N 1
ATOM 696 C CA . HIS A 1 93 ? -23.770 29.522 29.965 1.00 51.16 93 HIS A CA 1
ATOM 697 C C . HIS A 1 93 ? -25.290 29.602 29.852 1.00 51.16 93 HIS A C 1
ATOM 699 O O . HIS A 1 93 ? -25.824 30.416 29.102 1.00 51.16 93 HIS A O 1
ATOM 705 N N . ASN A 1 94 ? -25.993 28.751 30.594 1.00 56.72 94 ASN A N 1
ATOM 706 C CA . ASN A 1 94 ? -27.414 28.956 30.827 1.00 56.72 94 ASN A CA 1
ATOM 707 C C . ASN A 1 94 ? -27.557 29.926 32.010 1.00 56.72 94 ASN A C 1
ATOM 709 O O . ASN A 1 94 ? -27.602 29.506 33.167 1.00 56.72 94 ASN A O 1
ATOM 713 N N . GLN A 1 95 ? -27.521 31.229 31.718 1.00 49.53 95 GLN A N 1
ATOM 714 C CA . GLN A 1 95 ? -27.960 32.256 32.660 1.00 49.53 95 GLN A CA 1
ATOM 715 C C . GLN A 1 95 ? -29.455 32.512 32.438 1.00 49.53 95 GLN A C 1
ATOM 717 O O . GLN A 1 95 ? -29.828 33.006 31.379 1.00 49.53 95 GLN A O 1
ATOM 722 N N . GLU A 1 96 ? -30.217 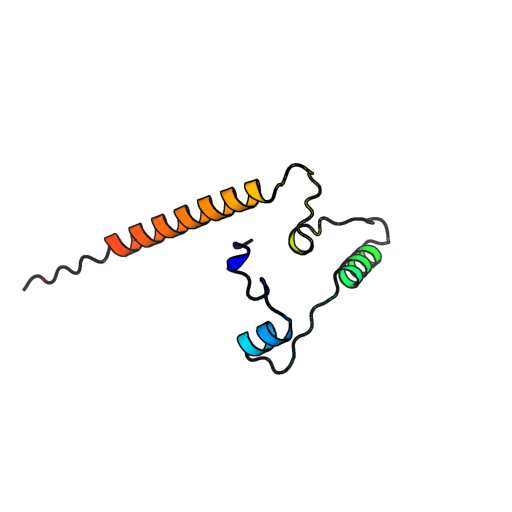32.154 33.479 1.00 44.28 96 GLU A N 1
ATOM 723 C CA . GLU A 1 96 ? -31.642 32.412 33.781 1.00 44.28 96 GLU A CA 1
ATOM 724 C C . GLU A 1 96 ? -32.720 31.868 32.828 1.00 44.28 96 GLU A C 1
ATOM 726 O O . GLU A 1 96 ? -32.866 32.338 31.680 1.00 44.28 96 GLU A O 1
#

pLDDT: mean 79.87, std 13.9, range [44.28, 95.0]

Sequence (96 aa):
MPAKQEYIAHGRTIQEITDAIGADWLIYQTLEDLEAAVTDAGGGTVTQFDTSCFTGQYVCGTITPEYLASVEEARNDGAKKASLSTNQTLEIHNQE

Mean predicted aligned error: 10.97 Å

Secondary structure (DSSP, 8-state):
---GGG-TTTT--HHHHHHHHT-S------HHHHHHHHHHHTTT-------HHHH---TTS---HHHHHHHHHHHHHHHHHHHHHHHTT-------

Solvent-accessible surface area (backbone atoms only — not comparable to full-atom values): 6257 Å² total; per-residue (Å²): 132,79,51,69,87,73,40,76,64,55,98,45,54,72,64,60,38,22,61,74,71,70,47,97,74,77,85,79,84,55,69,67,61,52,53,50,54,51,20,58,77,53,74,62,75,53,87,79,76,90,50,28,93,80,73,70,55,56,89,83,75,75,84,44,75,67,57,53,50,54,54,46,50,56,50,51,52,50,51,51,52,53,52,52,57,60,65,70,70,69,74,79,80,83,77,130